Protein AF-A0A645JBE2-F1 (afdb_monomer_lite)

Foldseek 3Di:
DDAFVLQPGDAAQDDPLQDGPDPLDGDAASSRGDDDPQRRVLRVVSNVLSSCVVVVPDPPCSVVSNVVSVVSNCVSLVDPRNPSVVVRVVVSNDD

Sequence (95 aa):
MKFIPELGGHVPARGQDMQTSVEGIYVAGDVGGIEEASSAMVEGYLAGLNAASALGYGGETVQTQRTELETQLNDLRSGPVGEKIRAGLAKLYAE

Structure (mmCIF, N/CA/C/O backbone):
data_AF-A0A645JBE2-F1
#
_entry.id   AF-A0A645JBE2-F1
#
loop_
_atom_site.group_PDB
_atom_site.id
_atom_site.type_symbol
_atom_site.label_atom_id
_atom_site.label_alt_id
_atom_site.label_comp_id
_atom_site.label_asym_id
_atom_site.label_entity_id
_atom_site.label_seq_id
_atom_site.pdbx_PDB_ins_code
_atom_site.Cartn_x
_atom_site.Cartn_y
_atom_site.Cartn_z
_atom_site.occupancy
_atom_site.B_iso_or_equiv
_atom_site.auth_seq_id
_atom_site.auth_comp_id
_atom_site.auth_asym_id
_atom_site.auth_atom_id
_atom_site.pdbx_PDB_model_num
ATOM 1 N N . MET A 1 1 ? -9.955 -4.835 -13.984 1.00 92.44 1 MET A N 1
ATOM 2 C CA . MET A 1 1 ? -8.604 -5.361 -14.279 1.00 92.44 1 MET A CA 1
ATOM 3 C C . MET A 1 1 ? -7.932 -4.428 -15.270 1.00 92.44 1 MET A C 1
ATOM 5 O O . MET A 1 1 ? -8.620 -3.965 -16.173 1.00 92.44 1 MET A O 1
ATOM 9 N N . LYS A 1 2 ? -6.634 -4.159 -15.121 1.00 95.06 2 LYS A N 1
ATOM 10 C CA . LYS A 1 2 ? -5.798 -3.458 -16.110 1.00 95.06 2 LYS A CA 1
ATOM 11 C C . LYS A 1 2 ? -4.577 -4.336 -16.419 1.00 95.06 2 LYS A C 1
ATOM 13 O O . LYS A 1 2 ? -4.079 -5.016 -15.525 1.00 95.06 2 LYS A O 1
ATOM 18 N N . PHE A 1 3 ? -4.114 -4.352 -17.670 1.00 96.62 3 PHE A N 1
ATOM 19 C CA . PHE A 1 3 ? -2.857 -5.015 -18.031 1.00 96.62 3 PHE A CA 1
ATOM 20 C C . PHE A 1 3 ? -1.704 -4.016 -17.912 1.00 96.62 3 PHE A C 1
ATOM 22 O O . PHE A 1 3 ? -1.621 -3.070 -18.693 1.00 96.62 3 PHE A O 1
ATOM 29 N N . ILE A 1 4 ? -0.836 -4.220 -16.922 1.00 97.31 4 ILE A N 1
ATOM 30 C CA . ILE A 1 4 ? 0.298 -3.352 -16.602 1.00 97.31 4 ILE A CA 1
ATOM 31 C C . ILE A 1 4 ? 1.549 -4.237 -16.473 1.00 97.31 4 ILE A C 1
ATOM 33 O O . ILE A 1 4 ? 1.745 -4.880 -15.438 1.00 97.31 4 ILE A O 1
ATOM 37 N N . PRO A 1 5 ? 2.409 -4.306 -17.511 1.00 96.94 5 PRO A N 1
ATOM 38 C CA . PRO A 1 5 ? 3.617 -5.141 -17.508 1.00 96.94 5 PRO A CA 1
ATOM 39 C C . PRO A 1 5 ? 4.549 -4.866 -16.326 1.00 96.94 5 PRO A C 1
ATOM 41 O O . PRO A 1 5 ? 5.211 -5.773 -15.815 1.00 96.94 5 PRO A O 1
ATOM 44 N N . GLU A 1 6 ? 4.593 -3.613 -15.877 1.00 96.94 6 GLU A N 1
ATOM 45 C CA . GLU A 1 6 ? 5.380 -3.190 -14.726 1.00 96.94 6 GLU A CA 1
ATOM 46 C C . GLU A 1 6 ? 4.967 -3.889 -13.426 1.00 96.94 6 GLU A C 1
ATOM 48 O O . GLU A 1 6 ? 5.827 -4.161 -12.595 1.00 96.94 6 GLU A O 1
ATOM 53 N N . LEU A 1 7 ? 3.686 -4.243 -13.299 1.00 96.69 7 LEU A N 1
ATOM 54 C CA . LEU A 1 7 ? 3.098 -4.890 -12.125 1.00 96.69 7 LEU A CA 1
ATOM 55 C C . LEU A 1 7 ? 2.918 -6.408 -12.308 1.00 96.69 7 LEU A C 1
ATOM 57 O O . LEU A 1 7 ? 2.250 -7.056 -11.513 1.00 96.69 7 LEU A O 1
ATOM 61 N N . GLY A 1 8 ? 3.508 -7.000 -13.352 1.00 95.00 8 GLY A N 1
ATOM 62 C CA . GLY A 1 8 ? 3.437 -8.447 -13.587 1.00 95.00 8 GLY A CA 1
ATOM 63 C C . GLY A 1 8 ? 2.270 -8.904 -14.469 1.00 95.00 8 GLY A C 1
ATOM 64 O O . GLY A 1 8 ? 2.047 -10.105 -14.600 1.00 95.00 8 GLY A O 1
ATOM 65 N N . GLY A 1 9 ? 1.560 -7.981 -15.129 1.00 96.69 9 GLY A N 1
ATOM 66 C CA . GLY A 1 9 ? 0.528 -8.304 -16.117 1.00 96.69 9 GLY A CA 1
ATOM 67 C C . GLY A 1 9 ? -0.861 -7.825 -15.707 1.00 96.69 9 GLY A C 1
ATOM 68 O O . GLY A 1 9 ? -1.070 -6.631 -15.518 1.00 96.69 9 GLY A O 1
ATOM 69 N N . HIS A 1 10 ? -1.840 -8.729 -15.646 1.00 97.00 10 HIS A N 1
ATOM 70 C CA . HIS A 1 10 ? -3.211 -8.366 -15.284 1.00 97.00 10 HIS A CA 1
ATOM 71 C C . HIS A 1 10 ? -3.341 -8.168 -13.774 1.00 97.00 10 HIS A C 1
ATOM 73 O O . HIS A 1 10 ? -3.266 -9.135 -13.023 1.00 97.00 10 HIS A O 1
ATOM 79 N N . VAL A 1 11 ? -3.625 -6.936 -13.357 1.00 97.19 11 VAL A N 1
ATOM 80 C CA . VAL A 1 11 ? -3.849 -6.573 -11.952 1.00 97.19 11 VAL A CA 1
ATOM 81 C C . VAL A 1 11 ? -5.244 -5.963 -11.746 1.00 97.19 11 VAL A C 1
ATOM 83 O O . VAL A 1 11 ? -5.828 -5.401 -12.688 1.00 97.19 11 VAL A O 1
ATOM 86 N N . PRO A 1 12 ? -5.839 -6.071 -10.544 1.00 96.69 12 PRO A N 1
ATOM 87 C CA . PRO A 1 12 ? -7.068 -5.364 -10.199 1.00 96.69 12 PRO A CA 1
ATOM 88 C C . PRO A 1 12 ? -6.885 -3.847 -10.294 1.00 96.69 12 PRO A C 1
ATOM 90 O O . PRO A 1 12 ? -5.839 -3.311 -9.945 1.00 96.69 12 PR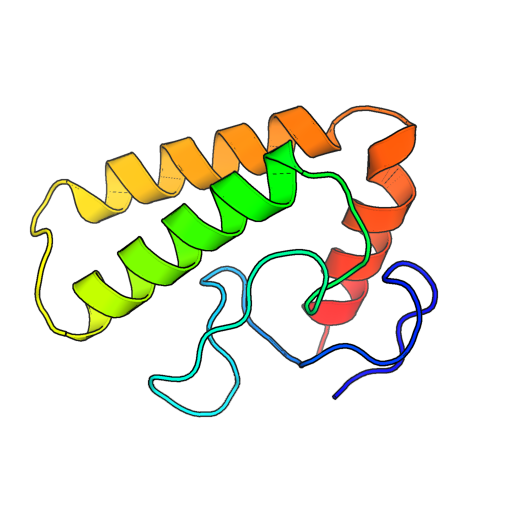O A O 1
ATOM 93 N N . ALA A 1 13 ? -7.926 -3.146 -10.746 1.00 95.12 13 ALA A N 1
ATOM 94 C CA . ALA A 1 13 ? -7.941 -1.690 -10.660 1.00 95.12 13 ALA A CA 1
ATOM 95 C C . ALA A 1 13 ? -8.260 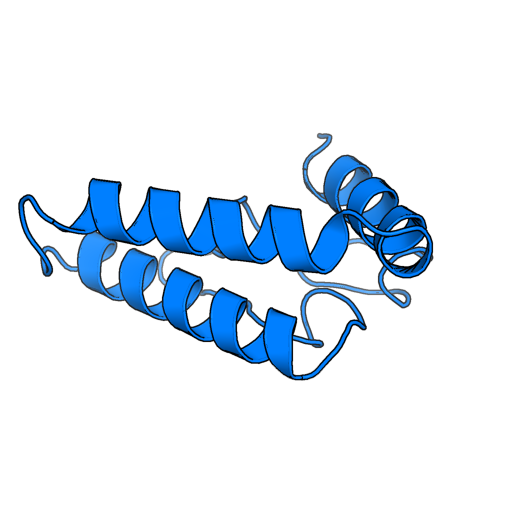-1.295 -9.213 1.00 95.12 13 ALA A C 1
ATOM 97 O O . ALA A 1 13 ? -9.254 -1.779 -8.664 1.00 95.12 13 ALA A O 1
ATOM 98 N N . ARG A 1 14 ? -7.426 -0.443 -8.613 1.00 96.00 14 ARG A N 1
ATOM 99 C CA . ARG A 1 14 ? -7.615 0.076 -7.256 1.00 96.00 14 ARG A CA 1
ATOM 100 C C . ARG A 1 14 ? -7.073 1.493 -7.112 1.00 96.00 14 ARG A C 1
ATOM 102 O O . ARG A 1 14 ? -6.187 1.887 -7.869 1.00 96.00 14 ARG A O 1
ATOM 109 N N . GLY A 1 15 ? -7.591 2.219 -6.130 1.00 95.00 15 GLY A N 1
ATOM 110 C CA . GLY A 1 15 ? -7.080 3.513 -5.701 1.00 95.00 15 GLY A CA 1
ATOM 111 C C . GLY A 1 15 ? -5.853 3.407 -4.790 1.00 95.00 15 GLY A C 1
ATOM 112 O O . GLY A 1 15 ? -5.359 2.320 -4.464 1.00 95.00 15 GLY A O 1
ATOM 113 N N . GLN A 1 16 ? -5.369 4.574 -4.358 1.00 94.69 16 GLN A N 1
ATOM 114 C CA . GLN A 1 16 ? -4.283 4.701 -3.376 1.00 94.69 16 GLN A CA 1
ATOM 115 C C . GLN A 1 16 ? -4.707 4.270 -1.965 1.00 94.69 16 GLN A C 1
ATOM 117 O O . GLN A 1 16 ? -3.870 3.923 -1.144 1.00 94.69 16 GLN A O 1
ATOM 122 N N . ASP A 1 17 ? -6.008 4.244 -1.690 1.00 95.12 17 ASP A N 1
ATOM 123 C CA . ASP A 1 17 ? -6.602 3.706 -0.466 1.00 95.12 17 ASP A CA 1
ATOM 124 C C . ASP A 1 17 ? -6.725 2.170 -0.462 1.00 95.12 17 ASP A C 1
ATOM 126 O O . ASP A 1 17 ? -7.290 1.594 0.467 1.00 95.12 17 ASP A O 1
ATOM 130 N N . MET A 1 18 ? -6.181 1.506 -1.485 1.00 97.62 18 MET A N 1
ATOM 131 C CA . MET A 1 18 ? -6.281 0.067 -1.737 1.00 97.62 18 MET A CA 1
ATOM 132 C C . MET A 1 18 ? -7.689 -0.413 -2.129 1.00 97.62 18 MET A C 1
ATOM 134 O O . MET A 1 18 ? -7.866 -1.613 -2.350 1.00 97.62 18 MET A O 1
ATOM 138 N N . GLN A 1 19 ? -8.686 0.472 -2.247 1.00 98.06 19 GLN A N 1
ATOM 139 C CA . GLN A 1 19 ? -10.055 0.087 -2.585 1.00 98.06 19 GLN A CA 1
ATOM 140 C C . GLN A 1 19 ? -10.217 -0.068 -4.098 1.00 98.06 19 GLN A C 1
ATOM 142 O O . GLN A 1 19 ? -9.661 0.691 -4.895 1.00 98.06 19 GLN A O 1
ATOM 147 N N . THR A 1 20 ? -10.970 -1.080 -4.515 1.00 97.25 20 THR A N 1
ATOM 148 C CA . THR A 1 20 ? -11.375 -1.231 -5.917 1.00 97.25 20 THR A CA 1
ATOM 149 C C . THR A 1 20 ? -12.530 -0.285 -6.253 1.00 97.25 20 THR A C 1
ATOM 151 O O . THR A 1 20 ? -13.057 0.410 -5.393 1.00 97.25 20 THR A O 1
ATOM 154 N N . SER A 1 21 ? -12.995 -0.301 -7.504 1.00 94.69 21 SER A N 1
ATOM 155 C CA . SER A 1 21 ? -14.236 0.391 -7.880 1.00 94.69 21 SER A CA 1
ATOM 156 C C . SER A 1 21 ? -15.500 -0.208 -7.242 1.00 94.69 21 SER A C 1
ATOM 158 O O . SER A 1 21 ? -16.583 0.342 -7.415 1.00 94.69 21 SER A O 1
ATOM 160 N N . VAL A 1 22 ? -15.392 -1.366 -6.583 1.00 97.12 22 VAL A N 1
ATOM 161 C CA . VAL A 1 22 ? -16.480 -1.976 -5.819 1.00 97.12 22 VAL A CA 1
ATOM 162 C C . VAL A 1 22 ? -16.282 -1.627 -4.350 1.00 97.12 22 VAL A C 1
ATOM 164 O O . VAL A 1 22 ? -15.271 -1.993 -3.745 1.00 97.12 22 VAL A O 1
ATOM 167 N N . GLU A 1 23 ? -17.262 -0.926 -3.789 1.00 96.88 23 GLU A N 1
ATOM 168 C CA . GLU A 1 23 ? -17.252 -0.496 -2.394 1.00 96.88 23 GLU A CA 1
ATOM 169 C C . GLU A 1 23 ? -17.081 -1.690 -1.443 1.00 96.88 23 GLU A C 1
ATOM 171 O O . GLU A 1 23 ? -17.676 -2.754 -1.621 1.00 96.88 23 GLU A O 1
ATOM 176 N N . GLY A 1 24 ? -16.221 -1.516 -0.440 1.00 97.31 24 GLY A N 1
ATOM 177 C CA . GLY A 1 24 ? -15.907 -2.546 0.550 1.00 97.31 24 GLY A CA 1
ATOM 178 C C . GLY A 1 24 ? -14.939 -3.637 0.074 1.00 97.31 24 GLY A C 1
ATOM 179 O O . GLY A 1 24 ? -14.546 -4.475 0.884 1.00 97.31 24 GLY A O 1
ATOM 180 N N . ILE A 1 25 ? -14.509 -3.633 -1.196 1.00 98.12 25 ILE A N 1
ATOM 181 C CA . ILE A 1 25 ? -13.518 -4.586 -1.717 1.00 98.12 25 ILE A CA 1
ATOM 182 C C . ILE A 1 25 ? -12.154 -3.906 -1.845 1.00 98.12 25 ILE A C 1
ATOM 184 O O . ILE A 1 25 ? -12.002 -2.933 -2.586 1.00 98.12 25 ILE A O 1
ATOM 188 N N . TYR A 1 26 ? -11.154 -4.474 -1.169 1.00 98.50 26 TYR A N 1
ATOM 189 C CA . TYR A 1 26 ? -9.782 -3.968 -1.115 1.00 98.50 26 TYR A CA 1
ATOM 190 C C . TYR A 1 26 ? -8.785 -4.990 -1.663 1.00 98.50 26 TYR A C 1
ATOM 192 O O . TYR A 1 26 ? -9.015 -6.199 -1.609 1.00 98.50 26 TYR A O 1
ATOM 200 N N . VAL A 1 27 ? -7.672 -4.496 -2.199 1.00 98.00 27 VAL A N 1
ATOM 201 C CA . VAL A 1 27 ? -6.627 -5.285 -2.862 1.00 98.00 27 VAL A CA 1
ATOM 202 C C . VAL A 1 27 ? -5.270 -4.842 -2.323 1.00 98.00 27 VAL A C 1
ATOM 204 O O . VAL A 1 27 ? -4.931 -3.666 -2.416 1.00 98.00 27 VAL A O 1
ATOM 207 N N . ALA A 1 28 ? -4.491 -5.785 -1.799 1.00 97.69 28 ALA A N 1
ATOM 208 C CA . ALA A 1 28 ? -3.189 -5.531 -1.190 1.00 97.69 28 ALA A CA 1
ATOM 209 C C . ALA A 1 28 ? -2.204 -6.669 -1.473 1.00 97.69 28 ALA A C 1
ATOM 211 O O . ALA A 1 28 ? -2.612 -7.824 -1.623 1.00 97.69 28 ALA A O 1
ATOM 212 N N . GLY A 1 29 ? -0.915 -6.340 -1.499 1.00 97.25 29 GLY A N 1
ATOM 213 C CA . GLY A 1 29 ? 0.161 -7.287 -1.771 1.00 97.25 29 GLY A CA 1
ATOM 214 C C . GLY A 1 29 ? 0.224 -7.697 -3.236 1.00 97.25 29 GLY A C 1
ATOM 215 O O . GLY A 1 29 ? -0.338 -7.033 -4.107 1.00 97.25 29 GLY A O 1
ATOM 216 N N . ASP A 1 30 ? 0.880 -8.825 -3.510 1.00 96.44 30 ASP A N 1
ATOM 217 C CA . ASP A 1 30 ? 1.314 -9.177 -4.870 1.00 96.44 30 ASP A CA 1
ATOM 218 C C . ASP A 1 30 ? 0.183 -9.380 -5.889 1.00 96.44 30 ASP A C 1
ATOM 220 O O . ASP A 1 30 ? 0.414 -9.337 -7.097 1.00 96.44 30 ASP A O 1
ATOM 224 N N . VAL A 1 31 ? -1.065 -9.541 -5.435 1.00 95.69 31 VAL A N 1
ATOM 225 C CA . VAL A 1 31 ? -2.232 -9.541 -6.330 1.00 95.69 31 VAL A CA 1
ATOM 226 C C . VAL A 1 31 ? -2.437 -8.177 -7.014 1.00 95.69 31 VAL A C 1
ATOM 228 O O . VAL A 1 31 ? -2.959 -8.126 -8.126 1.00 95.69 31 VAL A O 1
ATOM 231 N N . GLY A 1 32 ? -2.028 -7.074 -6.373 1.00 94.56 32 GLY A N 1
ATOM 232 C CA . GLY A 1 32 ? -2.060 -5.711 -6.918 1.00 94.56 32 GLY A CA 1
ATOM 233 C C . GLY A 1 32 ? -0.843 -5.355 -7.778 1.00 94.56 32 GLY A C 1
ATOM 234 O O . GLY A 1 32 ? -0.899 -4.396 -8.547 1.00 94.56 32 GLY A O 1
ATOM 235 N N . GLY A 1 33 ? 0.223 -6.142 -7.677 1.00 95.19 33 GLY A N 1
ATOM 236 C CA . GLY A 1 33 ? 1.451 -6.013 -8.445 1.00 95.19 33 GLY A CA 1
ATOM 237 C C . GLY A 1 33 ? 2.591 -6.754 -7.759 1.00 95.19 33 GLY A C 1
ATOM 238 O O . GLY A 1 33 ? 2.729 -6.653 -6.549 1.00 95.19 33 GLY A O 1
ATOM 239 N N . ILE A 1 34 ? 3.391 -7.505 -8.518 1.00 94.75 34 ILE A N 1
ATOM 240 C CA . ILE A 1 34 ? 4.464 -8.341 -7.951 1.00 94.75 34 ILE A CA 1
ATOM 241 C C . ILE A 1 34 ? 5.561 -7.458 -7.338 1.00 94.75 34 ILE A C 1
ATOM 243 O O . ILE A 1 34 ? 6.264 -6.765 -8.080 1.00 94.75 34 ILE A O 1
ATOM 247 N N . GLU A 1 35 ? 5.735 -7.521 -6.015 1.00 94.12 35 GLU A N 1
ATOM 248 C CA . GLU A 1 35 ? 6.733 -6.756 -5.260 1.00 94.12 35 GLU A CA 1
ATOM 249 C C . GLU A 1 35 ? 7.530 -7.651 -4.284 1.00 94.12 35 GLU A C 1
ATOM 251 O O . GLU A 1 35 ? 8.101 -8.664 -4.692 1.00 94.12 35 GLU A O 1
ATOM 256 N N . GLU A 1 36 ? 7.641 -7.249 -3.011 1.00 93.44 36 GLU A N 1
ATOM 257 C CA . GLU A 1 36 ? 8.355 -7.948 -1.946 1.00 93.44 36 GLU A CA 1
ATOM 258 C C . GLU A 1 36 ? 7.458 -8.157 -0.718 1.00 93.44 36 GLU A C 1
ATOM 260 O O . GLU A 1 36 ? 6.438 -7.494 -0.530 1.00 93.44 36 GLU A O 1
ATOM 265 N N . ALA A 1 37 ? 7.873 -9.054 0.180 1.00 96.38 37 ALA A N 1
ATOM 266 C CA . ALA A 1 37 ? 7.097 -9.373 1.379 1.00 96.38 37 ALA A CA 1
ATOM 267 C C . ALA A 1 37 ? 6.834 -8.145 2.274 1.00 96.38 37 ALA A C 1
ATOM 269 O O . ALA A 1 37 ? 5.754 -8.027 2.852 1.00 96.38 37 ALA A O 1
ATOM 270 N N . SER A 1 38 ? 7.797 -7.224 2.385 1.00 96.56 38 SER A N 1
ATOM 271 C CA . SER A 1 38 ? 7.664 -6.022 3.215 1.00 96.56 38 SER A CA 1
ATOM 272 C C . SER A 1 38 ? 6.578 -5.087 2.691 1.00 96.56 38 SER A C 1
ATOM 274 O O . SER A 1 38 ? 5.720 -4.669 3.467 1.00 96.56 38 SER A O 1
ATOM 276 N N . SER A 1 39 ? 6.563 -4.796 1.385 1.00 96.94 39 SER A N 1
ATOM 277 C CA . SER A 1 39 ? 5.529 -3.933 0.809 1.00 96.94 39 SER A CA 1
ATOM 278 C C . SER A 1 39 ? 4.161 -4.603 0.872 1.00 96.94 39 SER A C 1
ATOM 280 O O . SER A 1 39 ? 3.197 -3.949 1.263 1.00 96.94 39 SER A O 1
ATOM 282 N N . ALA A 1 40 ? 4.079 -5.917 0.641 1.00 97.69 40 ALA A N 1
ATOM 283 C CA . ALA A 1 40 ? 2.830 -6.661 0.787 1.00 97.69 40 ALA A CA 1
ATOM 284 C C . ALA A 1 40 ? 2.235 -6.578 2.204 1.00 97.69 40 ALA A C 1
ATOM 286 O O . ALA A 1 40 ? 1.023 -6.410 2.354 1.00 97.69 40 ALA A O 1
ATOM 287 N N . MET A 1 41 ? 3.070 -6.639 3.249 1.00 98.25 41 MET A N 1
ATOM 288 C CA . MET A 1 41 ? 2.608 -6.440 4.626 1.00 98.25 41 MET A CA 1
ATOM 289 C C . MET A 1 41 ? 2.054 -5.028 4.835 1.00 98.25 41 MET A C 1
ATOM 291 O O . MET A 1 41 ? 0.946 -4.885 5.352 1.00 98.25 41 MET A O 1
ATOM 295 N N . VAL A 1 42 ? 2.789 -3.993 4.416 1.00 98.38 42 VAL A N 1
ATOM 296 C CA . VAL A 1 42 ? 2.377 -2.590 4.604 1.00 98.38 42 VAL A CA 1
ATOM 297 C C . VAL A 1 42 ? 1.098 -2.272 3.819 1.00 98.38 42 VAL A C 1
ATOM 299 O O . VAL A 1 42 ? 0.195 -1.636 4.361 1.00 98.38 42 VAL A O 1
ATOM 302 N N . GLU A 1 43 ? 0.958 -2.772 2.588 1.00 98.38 43 GLU A N 1
ATOM 303 C CA . GLU A 1 43 ? -0.292 -2.657 1.826 1.00 98.38 43 GLU A CA 1
ATOM 304 C C . GLU A 1 43 ? -1.462 -3.344 2.534 1.00 98.38 43 GLU A C 1
ATOM 306 O O . GLU A 1 43 ? -2.567 -2.804 2.553 1.00 98.38 43 GLU A O 1
ATOM 311 N N . GLY A 1 44 ? -1.229 -4.506 3.153 1.00 98.50 44 GLY A N 1
ATOM 312 C CA . GLY A 1 44 ? -2.240 -5.206 3.943 1.00 98.50 44 GLY A CA 1
ATOM 313 C C . GLY A 1 44 ? -2.716 -4.384 5.142 1.00 98.50 44 GLY A C 1
ATOM 314 O O . GLY A 1 44 ? -3.923 -4.268 5.368 1.00 98.50 44 GLY A O 1
ATOM 315 N N . TYR A 1 45 ? -1.787 -3.755 5.868 1.00 98.38 45 TYR A N 1
ATOM 316 C CA . TYR A 1 45 ? -2.126 -2.822 6.947 1.00 98.38 45 TYR A CA 1
ATOM 317 C C . TYR A 1 45 ? -2.930 -1.627 6.433 1.00 98.38 45 TYR A C 1
ATOM 319 O O . TYR A 1 45 ? -3.949 -1.281 7.028 1.00 98.38 45 TYR A O 1
ATOM 327 N N . LEU A 1 46 ? -2.516 -1.025 5.316 1.00 98.44 46 LEU A N 1
ATOM 328 C CA . LEU A 1 46 ? -3.193 0.127 4.726 1.00 98.44 46 LEU A CA 1
ATOM 329 C C . LEU A 1 46 ? -4.611 -0.223 4.251 1.00 98.44 46 LEU A C 1
ATOM 331 O O . LEU A 1 46 ? -5.556 0.509 4.542 1.00 98.44 46 LEU A O 1
ATOM 335 N N . ALA A 1 47 ? -4.781 -1.369 3.588 1.00 98.44 47 ALA A N 1
ATOM 336 C CA . ALA A 1 47 ? -6.087 -1.875 3.178 1.00 98.44 47 ALA A CA 1
ATOM 337 C C . ALA A 1 47 ? -6.996 -2.135 4.386 1.00 98.44 47 ALA A C 1
ATOM 339 O O . ALA A 1 47 ? -8.147 -1.704 4.388 1.00 98.44 47 ALA A O 1
ATOM 340 N N . GLY A 1 48 ? -6.481 -2.786 5.433 1.00 98.31 48 GLY A N 1
ATOM 341 C CA . GLY A 1 48 ? -7.234 -3.042 6.663 1.00 98.31 48 GLY A CA 1
ATOM 342 C C . GLY A 1 48 ? -7.632 -1.759 7.394 1.00 98.31 48 GLY A C 1
ATOM 343 O O . GLY A 1 48 ? -8.774 -1.632 7.832 1.00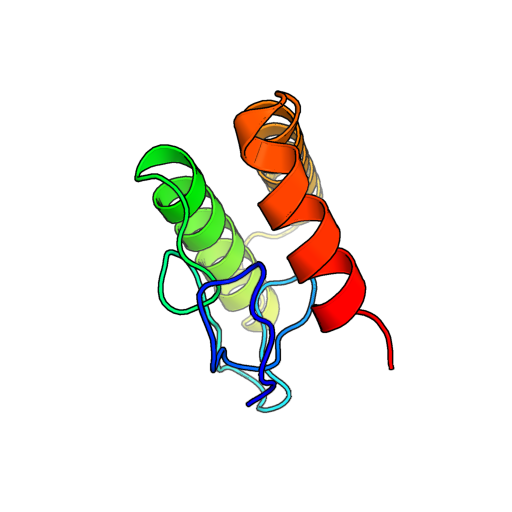 98.31 48 GLY A O 1
ATOM 344 N N . LEU A 1 49 ? -6.721 -0.786 7.477 1.00 98.44 49 LEU A N 1
ATOM 345 C CA . LEU A 1 49 ? -6.978 0.524 8.074 1.00 98.44 49 LEU A CA 1
ATOM 346 C C . LEU A 1 49 ? -8.078 1.277 7.316 1.00 98.44 49 LEU A C 1
ATOM 348 O O . LEU A 1 49 ? -9.022 1.767 7.936 1.00 98.44 49 LEU A O 1
ATOM 352 N N . ASN A 1 50 ? -7.995 1.330 5.983 1.00 98.19 50 ASN A N 1
ATOM 353 C CA . ASN A 1 50 ? -9.000 2.000 5.157 1.00 98.19 50 ASN A CA 1
ATOM 354 C C . ASN A 1 50 ? -10.350 1.270 5.187 1.00 98.19 50 ASN A C 1
ATOM 356 O O . ASN A 1 50 ? -11.386 1.929 5.244 1.00 98.19 50 ASN A O 1
ATOM 360 N N . ALA A 1 51 ? -10.357 -0.065 5.227 1.00 98.25 51 ALA A N 1
ATOM 361 C CA . ALA A 1 51 ? -11.577 -0.852 5.390 1.00 98.25 51 ALA A CA 1
ATOM 362 C C . ALA A 1 51 ? -12.248 -0.597 6.748 1.00 98.25 51 ALA A C 1
ATOM 364 O O . ALA A 1 51 ? -13.448 -0.340 6.812 1.00 98.25 51 ALA A O 1
ATOM 365 N N . ALA A 1 52 ? -11.477 -0.613 7.839 1.00 97.81 52 ALA A N 1
ATOM 366 C CA . ALA A 1 52 ? -11.991 -0.317 9.173 1.00 97.81 52 ALA A CA 1
ATOM 367 C C . ALA A 1 52 ? -12.513 1.127 9.266 1.00 97.81 52 ALA A C 1
ATOM 369 O O . ALA A 1 52 ? -13.586 1.360 9.824 1.00 97.81 52 ALA A O 1
ATOM 370 N N . SER A 1 53 ? -11.795 2.086 8.675 1.00 97.38 53 SER A N 1
ATOM 371 C CA . SER A 1 53 ? -12.210 3.489 8.627 1.00 97.38 53 SER A CA 1
ATOM 372 C C . SER A 1 53 ? -13.504 3.693 7.840 1.00 97.38 53 SER A C 1
ATOM 374 O O . SER A 1 53 ? -14.385 4.407 8.317 1.00 97.38 53 SER A O 1
ATOM 376 N N . ALA A 1 54 ? -13.670 3.018 6.699 1.00 96.69 54 ALA A N 1
ATOM 377 C CA . ALA A 1 54 ? -14.907 3.059 5.918 1.00 96.69 54 ALA A CA 1
ATOM 378 C C . ALA A 1 54 ? -16.123 2.523 6.700 1.00 96.69 54 ALA A C 1
ATOM 380 O O . ALA A 1 54 ? -17.246 2.965 6.479 1.00 96.69 54 ALA A O 1
ATOM 381 N N . LEU A 1 55 ? -15.898 1.621 7.661 1.00 97.25 55 LEU A N 1
ATOM 382 C CA . LEU A 1 55 ? -16.922 1.107 8.577 1.00 97.25 55 LEU A CA 1
ATOM 383 C C . LEU A 1 55 ? -17.148 1.998 9.816 1.00 97.25 55 LEU A C 1
ATOM 385 O O . LEU A 1 55 ? -17.947 1.649 10.684 1.00 97.25 55 LEU A O 1
ATOM 389 N N 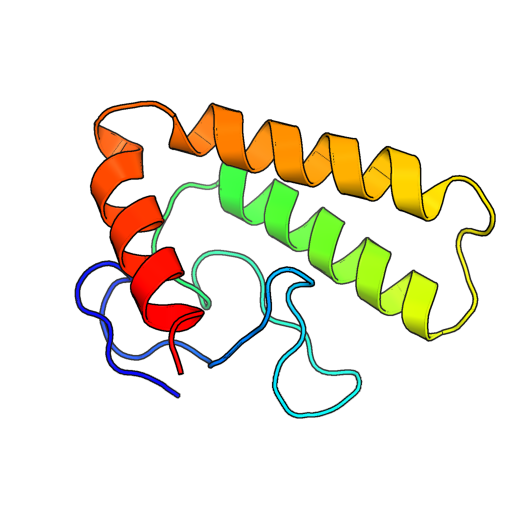. GLY A 1 56 ? -16.459 3.139 9.920 1.00 96.50 56 GLY A N 1
ATOM 390 C CA . GLY A 1 56 ? -16.589 4.088 11.029 1.00 96.50 56 GLY A CA 1
ATOM 391 C C . GLY A 1 56 ? -15.672 3.820 12.229 1.00 96.50 56 GLY A C 1
ATOM 392 O O . GLY A 1 56 ? -15.871 4.423 13.284 1.00 96.50 56 GLY A O 1
ATOM 393 N N . TYR A 1 57 ? -14.671 2.942 12.101 1.00 96.38 57 TYR A N 1
ATOM 394 C CA . TYR A 1 57 ? -13.688 2.667 13.158 1.00 96.38 57 TYR A CA 1
ATOM 395 C C . TYR A 1 57 ? -12.412 3.523 13.025 1.00 96.38 57 TYR A C 1
ATOM 397 O O . TYR A 1 57 ? -12.152 4.147 12.001 1.00 96.38 57 TYR A O 1
ATOM 405 N N . GLY A 1 58 ? -11.590 3.548 14.080 1.00 89.88 58 GLY A N 1
ATOM 406 C CA . GLY A 1 58 ? -10.256 4.173 14.097 1.00 89.88 58 GLY A CA 1
ATOM 407 C C . GLY A 1 58 ? -10.214 5.639 14.552 1.00 89.88 58 GLY A C 1
ATOM 408 O O . GLY A 1 58 ? -9.245 6.044 15.185 1.00 89.88 58 GLY A O 1
ATOM 409 N N . GLY A 1 59 ? -11.268 6.426 14.315 1.00 92.94 59 GLY A N 1
ATOM 410 C CA . GLY A 1 59 ? -11.364 7.801 14.824 1.00 92.94 59 GLY A CA 1
ATOM 411 C C . GLY A 1 59 ? -10.261 8.736 14.303 1.00 92.94 59 GLY A C 1
ATOM 412 O O . GLY A 1 59 ? -9.895 8.691 13.130 1.00 92.94 59 GLY A O 1
ATOM 413 N N . GLU A 1 60 ? -9.737 9.603 15.172 1.00 92.69 60 GLU A N 1
ATOM 414 C CA . GLU A 1 60 ? -8.799 10.675 14.794 1.00 92.69 60 GLU A CA 1
ATOM 415 C C . GLU A 1 60 ? -7.408 10.169 14.365 1.00 92.69 60 GLU A C 1
ATOM 417 O O . GLU A 1 60 ? -6.702 10.865 13.637 1.00 92.69 60 GLU A O 1
ATOM 422 N N . THR A 1 61 ? -7.003 8.956 14.763 1.00 93.81 61 THR A N 1
ATOM 423 C CA . THR A 1 61 ? -5.651 8.437 14.474 1.00 93.81 61 THR A CA 1
ATOM 424 C C . THR A 1 61 ? -5.498 7.892 13.060 1.00 93.81 61 THR A C 1
ATOM 426 O O . THR A 1 61 ? -4.369 7.739 12.594 1.00 93.81 61 THR A O 1
ATOM 429 N N . VAL A 1 62 ? -6.608 7.619 12.363 1.00 96.06 62 VAL A N 1
ATOM 430 C CA . VAL A 1 62 ? -6.604 6.977 11.039 1.00 96.06 62 VAL A CA 1
ATOM 431 C C . VAL A 1 62 ? -5.725 7.734 10.053 1.00 96.06 62 VAL A C 1
ATOM 433 O O . VAL A 1 62 ? -4.921 7.119 9.362 1.00 96.06 62 VAL A O 1
ATOM 436 N N . GLN A 1 63 ? -5.842 9.063 9.999 1.00 95.50 63 GLN A N 1
ATOM 437 C CA . GLN A 1 63 ? -5.096 9.865 9.025 1.00 95.50 63 GLN A CA 1
ATOM 438 C C . GLN A 1 63 ? -3.589 9.848 9.289 1.00 95.50 63 GLN A C 1
ATOM 440 O O . GLN A 1 63 ? -2.794 9.735 8.355 1.00 95.50 63 GLN A O 1
ATOM 445 N N . THR A 1 64 ? -3.189 9.893 10.560 1.00 97.50 64 THR A N 1
ATOM 446 C CA . THR A 1 64 ? -1.779 9.790 10.950 1.00 97.50 64 THR A CA 1
ATOM 447 C C . THR A 1 64 ? -1.220 8.417 10.589 1.00 97.50 64 THR A C 1
ATOM 449 O O . THR A 1 64 ? -0.223 8.334 9.877 1.00 97.50 64 THR A O 1
ATOM 452 N N . GLN A 1 65 ? -1.906 7.339 10.983 1.00 97.94 65 GLN A N 1
ATOM 453 C CA . GLN A 1 65 ? -1.486 5.965 10.680 1.00 97.94 65 GLN A CA 1
ATOM 454 C C . GLN A 1 65 ? -1.415 5.711 9.170 1.00 97.94 65 GLN A C 1
ATOM 456 O O . GLN A 1 65 ? -0.496 5.058 8.683 1.00 97.94 65 GLN A O 1
ATOM 461 N N . ARG A 1 66 ? -2.367 6.260 8.410 1.00 97.56 66 ARG A N 1
ATOM 462 C CA . ARG A 1 66 ? -2.376 6.178 6.951 1.00 97.56 66 ARG A CA 1
ATOM 463 C C . ARG A 1 66 ? -1.150 6.858 6.346 1.00 97.56 66 ARG A C 1
ATOM 465 O O . ARG A 1 66 ? -0.459 6.239 5.543 1.00 97.56 66 ARG A O 1
ATOM 472 N N . THR A 1 67 ? -0.851 8.081 6.778 1.00 97.75 67 THR A N 1
ATOM 473 C CA . THR A 1 67 ? 0.318 8.842 6.310 1.00 97.75 67 THR A CA 1
ATOM 474 C C . THR A 1 67 ? 1.629 8.105 6.611 1.00 97.75 67 THR A C 1
ATOM 476 O O . THR A 1 67 ? 2.534 8.065 5.775 1.00 97.75 67 THR A O 1
ATOM 479 N N . GLU A 1 68 ? 1.736 7.477 7.784 1.00 98.31 68 GLU A N 1
ATOM 480 C CA . GLU A 1 68 ? 2.900 6.669 8.165 1.00 98.31 68 GLU A CA 1
ATOM 481 C C . GLU A 1 68 ? 3.072 5.445 7.254 1.00 98.31 68 GLU A C 1
ATOM 483 O O . GLU A 1 68 ? 4.178 5.184 6.780 1.00 98.31 68 GLU A O 1
ATOM 488 N N . LEU A 1 69 ? 1.991 4.713 6.968 1.00 98.50 69 LEU A N 1
ATOM 489 C CA . LEU A 1 69 ? 2.019 3.544 6.081 1.00 98.50 69 LEU A CA 1
ATOM 490 C C . LEU A 1 69 ? 2.341 3.932 4.630 1.00 98.50 69 LEU A C 1
ATOM 492 O O . LEU A 1 69 ? 3.125 3.255 3.966 1.00 98.50 69 LEU A O 1
ATOM 496 N N . GLU A 1 70 ? 1.782 5.040 4.142 1.00 97.69 70 GLU A N 1
ATOM 497 C CA . GLU A 1 70 ? 2.092 5.584 2.815 1.00 97.69 70 GLU A CA 1
ATOM 498 C C . GLU A 1 70 ? 3.569 5.996 2.711 1.00 97.69 70 GLU A C 1
ATOM 500 O O . GLU A 1 70 ? 4.228 5.698 1.713 1.00 97.69 70 GLU A O 1
ATOM 505 N N . THR A 1 71 ? 4.123 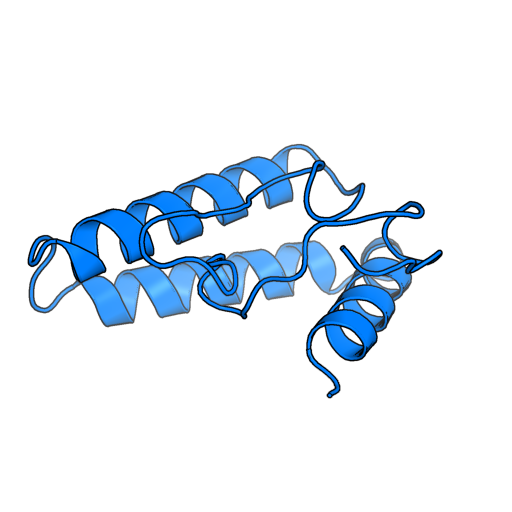6.607 3.764 1.00 98.25 71 THR A N 1
ATOM 506 C CA . THR A 1 71 ? 5.555 6.939 3.844 1.00 98.25 71 THR A CA 1
ATOM 507 C C . THR A 1 71 ? 6.416 5.676 3.805 1.00 98.25 71 THR A C 1
ATOM 509 O O . THR A 1 71 ? 7.335 5.596 2.994 1.00 98.25 71 THR A O 1
ATOM 512 N N . GLN A 1 72 ? 6.075 4.647 4.587 1.00 98.12 72 GLN A N 1
ATOM 513 C CA . GLN A 1 72 ? 6.796 3.368 4.570 1.00 98.12 72 GLN A CA 1
ATOM 514 C C . GLN A 1 72 ? 6.782 2.710 3.183 1.00 98.12 72 GLN A C 1
ATOM 516 O O . GLN A 1 72 ? 7.816 2.224 2.726 1.00 98.12 72 GLN A O 1
ATOM 521 N N . LEU A 1 73 ? 5.644 2.717 2.475 1.00 97.31 73 LEU A N 1
ATOM 522 C CA . LEU A 1 73 ? 5.579 2.206 1.100 1.00 97.31 73 LEU A CA 1
ATOM 523 C C . LEU A 1 73 ? 6.486 2.994 0.155 1.00 97.31 73 LEU A C 1
ATOM 525 O O . LEU A 1 73 ? 7.152 2.398 -0.692 1.00 97.31 73 LEU A O 1
ATOM 529 N N . ASN A 1 74 ? 6.512 4.320 0.283 1.00 96.69 74 ASN A N 1
ATOM 530 C CA . ASN A 1 74 ? 7.382 5.166 -0.527 1.00 96.69 74 ASN A CA 1
ATOM 531 C C . ASN A 1 74 ? 8.862 4.873 -0.260 1.00 96.69 74 ASN A C 1
ATOM 533 O O . ASN A 1 74 ? 9.632 4.772 -1.214 1.00 96.69 74 ASN A O 1
ATOM 537 N N . ASP A 1 75 ? 9.240 4.663 1.000 1.00 97.69 75 ASP A N 1
ATOM 538 C CA . ASP A 1 75 ? 10.610 4.333 1.394 1.00 97.69 75 ASP A CA 1
ATOM 539 C C . ASP A 1 75 ? 11.047 2.973 0.845 1.00 97.69 75 ASP A C 1
ATOM 541 O O . ASP A 1 75 ? 12.089 2.890 0.186 1.00 97.69 75 ASP A O 1
ATOM 545 N N . LEU A 1 76 ? 10.226 1.928 1.019 1.00 96.88 76 LEU A N 1
ATOM 546 C CA . LEU A 1 76 ? 10.477 0.590 0.459 1.00 96.88 76 LEU A CA 1
ATOM 547 C C . LEU A 1 76 ? 10.626 0.642 -1.064 1.00 96.88 76 LEU A C 1
ATOM 549 O O . LEU A 1 76 ? 11.470 -0.032 -1.656 1.00 96.88 76 LEU A O 1
ATOM 553 N N . ARG A 1 77 ? 9.834 1.497 -1.712 1.00 96.75 77 ARG A N 1
ATOM 554 C CA . ARG A 1 77 ? 9.862 1.662 -3.161 1.00 96.75 77 ARG A CA 1
ATOM 555 C C . ARG A 1 77 ? 10.896 2.667 -3.630 1.00 96.75 77 ARG A C 1
ATOM 557 O O . ARG A 1 77 ? 11.004 2.787 -4.836 1.00 96.75 77 ARG A O 1
ATOM 564 N N . SER A 1 78 ? 11.634 3.387 -2.783 1.00 96.12 78 SER A N 1
ATOM 565 C CA . SER A 1 78 ? 12.477 4.534 -3.189 1.00 96.12 78 SER A CA 1
ATOM 566 C C . SER A 1 78 ? 13.713 4.142 -4.010 1.00 96.12 78 SER A C 1
ATOM 568 O O . SER A 1 78 ? 14.196 4.922 -4.833 1.00 96.12 78 SER A O 1
ATOM 570 N N . GLY A 1 79 ? 14.197 2.911 -3.834 1.00 94.81 79 GLY A N 1
ATOM 571 C CA . GLY A 1 79 ? 15.374 2.395 -4.525 1.00 94.81 79 GLY A CA 1
ATOM 572 C C . GLY A 1 79 ? 15.174 2.136 -6.029 1.00 94.81 79 GLY A C 1
ATOM 573 O O . GLY A 1 79 ? 14.065 2.263 -6.561 1.00 94.81 79 GLY A O 1
ATOM 574 N N . PRO A 1 80 ? 16.245 1.717 -6.731 1.00 92.75 80 PRO A N 1
ATOM 575 C CA . PRO A 1 80 ? 16.195 1.394 -8.160 1.00 92.75 80 PRO A CA 1
ATOM 576 C C . PRO A 1 80 ? 15.284 0.196 -8.465 1.00 92.75 80 PRO A C 1
ATOM 578 O O . PRO A 1 80 ? 14.628 0.161 -9.501 1.00 92.75 80 PRO A O 1
ATOM 581 N N . VAL A 1 81 ? 15.176 -0.766 -7.542 1.00 87.69 81 VAL A N 1
ATOM 582 C CA . VAL A 1 81 ? 14.285 -1.930 -7.694 1.00 87.69 81 VAL A CA 1
ATOM 583 C C . VAL A 1 81 ? 12.811 -1.501 -7.720 1.00 87.69 81 VAL A C 1
ATOM 585 O O . VAL A 1 81 ? 12.024 -2.033 -8.501 1.00 87.69 81 VAL A O 1
ATOM 588 N N . GLY A 1 82 ? 12.444 -0.487 -6.931 1.00 94.81 82 GLY A N 1
ATOM 589 C CA . GLY A 1 82 ? 11.077 0.027 -6.858 1.00 94.81 82 GLY A CA 1
ATOM 590 C C . GLY A 1 82 ? 10.673 0.930 -8.026 1.00 94.81 82 GLY A C 1
ATOM 591 O O . 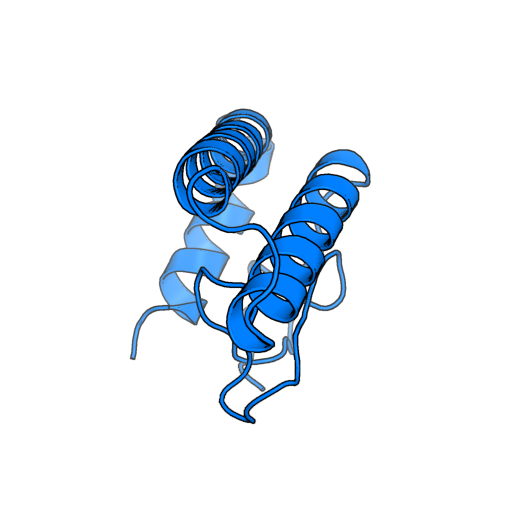GLY A 1 82 ? 9.498 1.262 -8.150 1.00 94.81 82 GLY A O 1
ATOM 592 N N . GLU A 1 83 ? 11.590 1.315 -8.920 1.00 96.44 83 GLU A N 1
ATOM 593 C CA . GLU A 1 83 ? 11.280 2.210 -10.045 1.00 96.44 83 GLU A CA 1
ATOM 594 C C . GLU A 1 83 ? 10.192 1.639 -10.957 1.00 96.44 83 GLU A C 1
ATOM 596 O O . GLU A 1 83 ? 9.222 2.330 -11.282 1.00 96.44 83 GLU A O 1
ATOM 601 N N . LYS A 1 84 ? 10.312 0.351 -11.296 1.00 96.19 84 LYS A N 1
ATOM 602 C CA . LYS A 1 84 ? 9.320 -0.362 -12.106 1.00 96.19 84 LYS A CA 1
ATOM 603 C C . LYS A 1 84 ? 7.944 -0.324 -11.439 1.00 96.19 84 LYS A C 1
ATOM 605 O O . LYS A 1 84 ? 6.952 -0.030 -12.096 1.00 96.19 84 LYS A O 1
ATOM 610 N N . ILE A 1 85 ? 7.898 -0.538 -10.128 1.00 97.12 85 ILE A N 1
ATOM 611 C CA . ILE A 1 85 ? 6.664 -0.516 -9.341 1.00 97.12 85 ILE A CA 1
ATOM 612 C C . ILE A 1 85 ? 6.036 0.874 -9.348 1.00 97.12 85 ILE A C 1
ATOM 614 O O . ILE A 1 85 ? 4.863 1.011 -9.691 1.00 97.12 85 ILE A O 1
ATOM 618 N N . ARG A 1 86 ? 6.814 1.925 -9.058 1.00 97.06 86 ARG A N 1
ATOM 619 C CA . ARG A 1 86 ? 6.325 3.314 -9.087 1.00 97.06 86 ARG A CA 1
ATOM 620 C C . ARG A 1 86 ? 5.758 3.679 -10.463 1.00 97.06 86 ARG A C 1
ATOM 622 O O . ARG A 1 86 ? 4.691 4.283 -10.538 1.00 97.06 86 ARG A O 1
ATOM 629 N N . ALA A 1 87 ? 6.423 3.268 -11.546 1.00 97.50 87 ALA A N 1
ATOM 630 C CA . ALA A 1 87 ? 5.935 3.477 -12.910 1.00 97.50 87 ALA A CA 1
ATOM 631 C C . ALA A 1 87 ? 4.625 2.715 -13.186 1.00 97.50 87 ALA A C 1
ATOM 633 O O . ALA A 1 87 ? 3.699 3.266 -13.782 1.00 97.50 87 ALA A O 1
ATOM 634 N N . GLY A 1 88 ? 4.522 1.465 -12.729 1.00 97.12 88 GLY A N 1
ATOM 635 C CA . GLY A 1 88 ? 3.308 0.660 -12.844 1.00 97.12 88 GLY A CA 1
ATOM 636 C C . GLY A 1 88 ? 2.123 1.251 -12.081 1.00 97.12 88 GLY A C 1
ATOM 637 O O . GLY A 1 88 ? 1.031 1.361 -12.635 1.00 97.12 88 GLY A O 1
ATOM 638 N N . LEU A 1 89 ? 2.344 1.704 -10.846 1.00 96.56 89 LEU A N 1
ATOM 639 C CA . LEU A 1 89 ? 1.327 2.369 -10.029 1.00 96.56 89 LEU A CA 1
ATOM 640 C C . LEU A 1 89 ? 0.872 3.695 -10.651 1.00 96.56 89 LEU A C 1
ATOM 642 O O . LEU A 1 89 ? -0.325 3.966 -10.690 1.00 96.56 89 LEU A O 1
ATOM 646 N N . ALA A 1 90 ? 1.788 4.485 -11.219 1.00 96.81 90 ALA A N 1
ATOM 647 C CA . ALA A 1 90 ? 1.421 5.700 -11.946 1.00 96.81 90 ALA A CA 1
ATOM 648 C C . ALA A 1 90 ? 0.478 5.403 -13.128 1.00 96.81 90 ALA A C 1
ATOM 650 O O . ALA A 1 90 ? -0.500 6.119 -13.325 1.00 96.81 90 ALA A O 1
ATOM 651 N N . LYS A 1 91 ? 0.714 4.312 -13.872 1.00 96.62 91 LYS A N 1
ATOM 652 C CA . LYS A 1 91 ? -0.198 3.853 -14.938 1.00 96.62 91 LYS A CA 1
ATOM 653 C C . LYS A 1 91 ? -1.527 3.322 -14.402 1.00 96.62 91 LYS A C 1
ATOM 655 O O . LYS A 1 91 ? -2.551 3.470 -15.060 1.00 96.62 91 LYS A O 1
ATOM 660 N N . LEU A 1 92 ? -1.517 2.669 -13.240 1.00 96.12 92 LEU A N 1
ATOM 661 C CA . LEU A 1 92 ? -2.727 2.144 -12.607 1.00 96.12 92 LEU A CA 1
ATOM 662 C C . LEU A 1 92 ? -3.682 3.280 -12.223 1.00 96.12 92 LEU A C 1
ATOM 664 O O . LEU A 1 92 ? -4.882 3.172 -12.490 1.00 96.12 92 LEU A O 1
ATOM 668 N N . TYR A 1 93 ? -3.123 4.346 -11.640 1.00 93.81 93 TYR A N 1
ATOM 669 C CA . TYR A 1 93 ? -3.849 5.515 -11.138 1.00 93.81 93 TYR A CA 1
ATOM 670 C C . TYR A 1 93 ? -4.146 6.575 -12.203 1.00 93.81 93 TYR A C 1
ATOM 672 O O . TYR A 1 93 ? -4.999 7.426 -11.973 1.00 93.81 93 TYR A O 1
ATOM 680 N N . ALA A 1 94 ? -3.470 6.533 -13.351 1.00 87.19 94 ALA A N 1
ATOM 681 C CA . ALA A 1 94 ? -3.882 7.296 -14.521 1.00 87.19 94 ALA A CA 1
ATOM 682 C C . ALA A 1 94 ? -5.236 6.776 -15.042 1.00 87.19 94 ALA A C 1
ATOM 684 O O . ALA A 1 94 ? -5.478 5.560 -15.050 1.00 87.19 94 ALA A O 1
ATOM 685 N N . GLU A 1 95 ? -6.108 7.705 -15.445 1.00 59.09 95 GLU A N 1
ATOM 686 C CA . GLU A 1 95 ? -7.421 7.420 -16.048 1.00 59.09 95 GLU A CA 1
ATOM 687 C C . GLU A 1 95 ? -7.286 6.566 -17.316 1.00 59.09 95 GLU A C 1
ATOM 689 O O . GLU A 1 95 ? -6.578 6.991 -18.260 1.00 59.09 95 GLU A O 1
#

Organism: NCBI:txid1076179

InterPro domains:
  IPR036188 FAD/NAD(P)-binding domain superfamily [G3DSA:3.50.50.60] (1-85)
  IPR036188 FAD/NAD(P)-binding domain superfamily [SSF51905] (8-56)

Radius of gyration: 13.01 Å; chains: 1; bounding box: 33×20×33 Å

pLDDT: mean 95.96, std 4.34, range [59.09, 98.5]

Secondary structure (DSSP, 8-state):
-EEEGGGTEEE--B-TTSBBSSTT-B--GGGTS---HHHHHHHHHHHHHHHHHHTT-SGGGHHHHHHHHHHHHHHHTSSSTTHHHHHHHHHHH--